Protein AF-0000000078998488 (afdb_homodimer)

Solvent-accessible surface area (backbone atoms only — not comparable to full-atom values): 5643 Å² total; per-residue (Å²): 84,50,38,59,57,52,41,65,74,75,32,98,40,67,57,56,45,16,52,70,65,73,47,56,49,68,57,49,53,49,41,45,73,64,54,20,29,36,56,96,54,27,31,27,36,61,74,45,77,51,126,84,48,39,60,58,52,40,64,74,75,32,98,39,67,58,58,47,16,54,70,65,72,47,56,48,68,57,49,52,49,41,45,74,64,52,20,30,38,56,96,54,29,32,27,36,62,75,45,76,50,124

Structure (mmCIF, N/CA/C/O backbone):
data_AF-0000000078998488-model_v1
#
loop_
_entity.id
_entity.type
_entity.pdbx_description
1 polymer 'Uncharacterized protein'
#
loop_
_atom_site.group_PDB
_atom_site.id
_atom_site.type_symbol
_atom_site.label_atom_id
_atom_site.label_alt_id
_atom_site.label_comp_id
_atom_site.label_asym_id
_atom_site.label_entity_id
_atom_site.label_seq_id
_atom_site.pdbx_PDB_ins_code
_atom_site.Cartn_x
_atom_site.Cartn_y
_atom_site.Cartn_z
_atom_site.occupancy
_atom_site.B_iso_or_equiv
_atom_site.auth_seq_id
_atom_site.auth_comp_id
_atom_site.auth_asym_id
_atom_site.auth_atom_id
_atom_site.pdbx_PDB_model_num
ATOM 1 N N . MET A 1 1 ? 8.383 5.711 2.494 1 96.88 1 MET A N 1
ATOM 2 C CA . MET A 1 1 ? 8.539 5.941 3.928 1 96.88 1 MET A CA 1
ATOM 3 C C . MET A 1 1 ? 7.207 5.762 4.656 1 96.88 1 MET A C 1
ATOM 5 O O . MET A 1 1 ? 6.141 5.906 4.055 1 96.88 1 MET A O 1
ATOM 9 N N . PRO A 1 2 ? 7.27 5.469 6.004 1 98.38 2 PRO A N 1
ATOM 10 C CA . PRO A 1 2 ? 6.016 5.414 6.758 1 98.38 2 PRO A CA 1
ATOM 11 C C . PRO A 1 2 ? 5.238 6.727 6.703 1 98.38 2 PRO A C 1
ATOM 13 O O . PRO A 1 2 ? 5.84 7.805 6.727 1 98.38 2 PRO A O 1
ATOM 16 N N . ILE A 1 3 ? 3.967 6.633 6.676 1 98.69 3 ILE A N 1
ATOM 17 C CA . ILE A 1 3 ? 3.146 7.828 6.512 1 98.69 3 ILE A CA 1
ATOM 18 C C . ILE A 1 3 ? 3.371 8.773 7.688 1 98.69 3 ILE A C 1
ATOM 20 O O . ILE A 1 3 ? 3.379 9.992 7.516 1 98.69 3 ILE A O 1
ATOM 24 N N . LYS A 1 4 ? 3.488 8.234 8.852 1 98.56 4 LYS A N 1
ATOM 25 C CA . LYS A 1 4 ? 3.75 9.094 10.008 1 98.56 4 LYS A CA 1
ATOM 26 C C . LYS A 1 4 ? 4.984 9.961 9.773 1 98.56 4 LYS A C 1
ATOM 28 O O . LYS A 1 4 ? 4.961 11.164 10.039 1 98.56 4 LYS A O 1
ATOM 33 N N . GLU A 1 5 ? 6.027 9.398 9.32 1 98.62 5 GLU A N 1
ATOM 34 C CA . GLU A 1 5 ? 7.266 10.117 9.031 1 98.62 5 GLU A CA 1
ATOM 35 C C . GLU A 1 5 ? 7.051 11.172 7.949 1 98.62 5 GLU A C 1
ATOM 37 O O . GLU A 1 5 ? 7.586 12.281 8.039 1 98.62 5 GLU A O 1
ATOM 42 N N . TYR A 1 6 ? 6.414 10.766 6.926 1 98.62 6 TYR A N 1
ATOM 43 C CA . TYR A 1 6 ? 6.098 11.695 5.848 1 98.62 6 TYR A CA 1
ATOM 44 C C . TYR A 1 6 ? 5.414 12.945 6.383 1 98.62 6 TYR A C 1
ATOM 46 O O . TYR A 1 6 ? 5.758 14.062 5.996 1 98.62 6 TYR A O 1
ATOM 54 N N . ILE A 1 7 ? 4.422 12.758 7.23 1 98.75 7 ILE A N 1
ATOM 55 C CA . ILE A 1 7 ? 3.658 13.867 7.797 1 98.75 7 ILE A CA 1
ATOM 56 C C . ILE A 1 7 ? 4.578 14.766 8.617 1 98.75 7 ILE A C 1
ATOM 58 O O . ILE A 1 7 ? 4.566 15.992 8.453 1 98.75 7 ILE A O 1
ATOM 62 N N . GLU A 1 8 ? 5.328 14.172 9.453 1 98.5 8 GLU A N 1
ATOM 63 C CA . GLU A 1 8 ? 6.23 14.914 10.328 1 98.5 8 GLU A CA 1
ATOM 64 C C . GLU A 1 8 ? 7.199 15.773 9.516 1 98.5 8 GLU A C 1
ATOM 66 O O . GLU A 1 8 ? 7.574 16.859 9.938 1 98.5 8 GLU A O 1
ATOM 71 N N . LYS A 1 9 ? 7.574 15.32 8.375 1 98.38 9 LYS A N 1
ATOM 72 C CA . LYS A 1 9 ? 8.555 16.016 7.547 1 98.38 9 LYS A CA 1
ATOM 73 C C . LYS A 1 9 ? 7.906 17.156 6.762 1 98.38 9 LYS A C 1
ATOM 75 O O . LYS A 1 9 ? 8.555 18.156 6.473 1 98.38 9 LYS A O 1
ATOM 80 N N . ASN A 1 10 ? 6.676 16.984 6.422 1 98.44 10 ASN A N 1
ATOM 81 C CA . ASN A 1 10 ? 6.129 17.844 5.383 1 98.44 10 ASN A CA 1
ATOM 82 C C . ASN A 1 10 ? 5.016 18.734 5.922 1 98.44 10 ASN A C 1
ATOM 84 O O . ASN A 1 10 ? 4.566 19.672 5.242 1 98.44 10 ASN A O 1
ATOM 88 N N . PHE A 1 11 ? 4.559 18.469 7.152 1 98.69 11 PHE A N 1
ATOM 89 C CA . PHE A 1 11 ? 3.434 19.219 7.691 1 98.69 11 PHE A CA 1
ATOM 90 C C . PHE A 1 11 ? 3.689 19.625 9.141 1 98.69 11 PHE A C 1
ATOM 92 O O . PHE A 1 11 ? 4.387 18.906 9.867 1 98.69 11 PHE A O 1
ATOM 99 N N . PRO A 1 12 ? 3.102 20.781 9.547 1 98.75 12 PRO A N 1
ATOM 100 C CA . PRO A 1 12 ? 3.24 21.219 10.938 1 98.75 12 PRO A CA 1
ATOM 101 C C . PRO A 1 12 ? 2.627 20.234 11.93 1 98.75 12 PRO A C 1
ATOM 103 O O . PRO A 1 12 ? 3.119 20.078 13.047 1 98.75 12 PRO A O 1
ATOM 106 N N . SER A 1 13 ? 1.479 19.547 11.578 1 98.5 13 SER A N 1
ATOM 107 C CA . SER A 1 13 ? 0.805 18.594 12.453 1 98.5 13 SER A CA 1
ATOM 108 C C . SER A 1 13 ? 0.038 17.547 11.656 1 98.5 13 SER A C 1
ATOM 110 O O . SER A 1 13 ? -0.154 17.703 10.445 1 98.5 13 SER A O 1
ATOM 112 N N . GLN A 1 14 ? -0.378 16.5 12.344 1 98.31 14 GLN A N 1
ATOM 113 C CA . GLN A 1 14 ? -1.24 15.484 11.742 1 98.31 14 GLN A CA 1
ATOM 114 C C . GLN A 1 14 ? -2.555 16.094 11.266 1 98.31 14 GLN A C 1
ATOM 116 O O . GLN A 1 14 ? -3.08 15.727 10.219 1 98.31 14 GLN A O 1
ATOM 121 N N . ALA A 1 15 ? -3.049 17.016 12.07 1 98.25 15 ALA A N 1
ATOM 122 C CA . ALA A 1 15 ? -4.301 17.688 11.734 1 98.25 15 ALA A CA 1
ATOM 123 C C . ALA A 1 15 ? -4.168 18.484 10.445 1 98.25 15 ALA A C 1
ATOM 125 O O . ALA A 1 15 ? -5.086 18.5 9.617 1 98.25 15 ALA A O 1
ATOM 126 N N . ASP A 1 16 ? -3.055 19.172 10.25 1 98.69 16 ASP A N 1
ATOM 127 C CA . ASP A 1 16 ? -2.818 19.922 9.023 1 98.69 16 ASP A CA 1
ATOM 128 C C . ASP A 1 16 ? -2.758 19 7.809 1 98.69 16 ASP A C 1
ATOM 130 O O . ASP A 1 16 ? -3.252 19.344 6.734 1 98.69 16 ASP A O 1
ATOM 134 N N . PHE A 1 17 ? -2.16 17.875 7.973 1 98.88 17 PHE A N 1
ATOM 135 C CA . PHE A 1 17 ? -2.1 16.891 6.898 1 98.88 17 PHE A CA 1
ATOM 136 C C . PHE A 1 17 ? -3.492 16.375 6.559 1 98.88 17 PHE A C 1
ATOM 138 O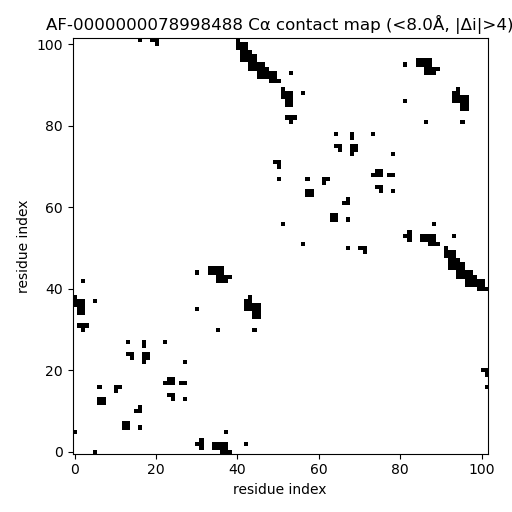 O .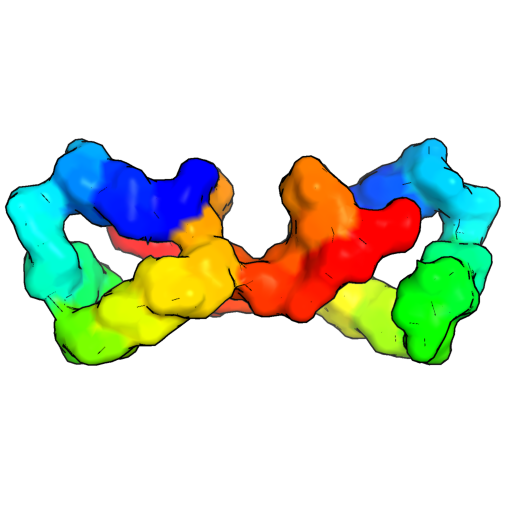 PHE A 1 17 ? -3.828 16.203 5.383 1 98.88 17 PHE A O 1
ATOM 145 N N . ALA A 1 18 ? -4.273 16.031 7.547 1 98.88 18 ALA A N 1
ATOM 146 C CA . ALA A 1 18 ? -5.641 15.57 7.328 1 98.88 18 ALA A CA 1
ATOM 147 C C . ALA A 1 18 ? -6.441 16.578 6.508 1 98.88 18 ALA A C 1
ATOM 149 O O . ALA A 1 18 ? -7.133 16.203 5.559 1 98.88 18 ALA A O 1
ATOM 150 N N . LEU A 1 19 ? -6.258 17.766 6.953 1 98.44 19 LEU A N 1
ATOM 151 C CA . LEU A 1 19 ? -6.949 18.844 6.25 1 98.44 19 LEU A CA 1
ATOM 152 C C . LEU A 1 19 ? -6.52 18.906 4.789 1 98.44 19 LEU A C 1
ATOM 154 O O . LEU A 1 19 ? -7.359 19.016 3.895 1 98.44 19 LEU A O 1
ATOM 158 N N . ALA A 1 20 ? -5.258 18.844 4.516 1 98.62 20 ALA A N 1
ATOM 159 C CA . ALA A 1 20 ? -4.723 18.891 3.154 1 98.62 20 ALA A CA 1
ATOM 160 C C . ALA A 1 20 ? -5.234 17.703 2.33 1 98.62 20 ALA A C 1
ATOM 162 O O . ALA A 1 20 ? -5.383 17.812 1.111 1 98.62 20 ALA A O 1
ATOM 163 N N . CYS A 1 21 ? -5.453 16.578 2.967 1 98.62 21 CYS A N 1
ATOM 164 C CA . CYS A 1 21 ? -5.973 15.383 2.309 1 98.62 21 CYS A CA 1
ATOM 165 C C . CYS A 1 21 ? -7.492 15.445 2.186 1 98.62 21 CYS A C 1
ATOM 167 O O . CYS A 1 21 ? -8.094 14.609 1.515 1 98.62 21 CYS A O 1
ATOM 169 N N . GLY A 1 22 ? -8.109 16.328 2.818 1 98.62 22 GLY A N 1
ATOM 170 C CA . GLY A 1 22 ? -9.555 16.438 2.781 1 98.62 22 GLY A CA 1
ATOM 171 C C . GLY A 1 22 ? -10.25 15.391 3.627 1 98.62 22 GLY A C 1
ATOM 172 O O . GLY A 1 22 ? -11.336 14.914 3.273 1 98.62 22 GLY A O 1
ATOM 173 N N . VAL A 1 23 ? -9.562 14.984 4.68 1 98.69 23 VAL A N 1
ATOM 174 C CA . VAL A 1 23 ? -10.164 13.984 5.555 1 98.69 23 VAL A CA 1
ATOM 175 C C . VAL A 1 23 ? -10.133 14.477 7 1 98.69 23 VAL A C 1
ATOM 177 O O . VAL A 1 23 ? -9.539 15.516 7.297 1 98.69 23 VAL A O 1
ATOM 180 N N . LEU A 1 24 ? -10.797 13.734 7.902 1 98.44 24 LEU A N 1
ATOM 181 C CA . LEU A 1 24 ? -10.711 14.008 9.336 1 98.44 24 LEU A CA 1
ATOM 182 C C . LEU A 1 24 ? -9.414 13.453 9.906 1 98.44 24 LEU A C 1
ATOM 184 O O . LEU A 1 24 ? -8.867 12.469 9.398 1 98.44 24 LEU A O 1
ATOM 188 N N . PRO A 1 25 ? -8.953 14.047 11.047 1 98.19 25 PRO A N 1
ATOM 189 C CA . PRO A 1 25 ? -7.711 13.586 11.664 1 98.19 25 PRO A CA 1
ATOM 190 C C . PRO A 1 25 ? -7.762 12.109 12.047 1 98.19 25 PRO A C 1
ATOM 192 O O . PRO A 1 25 ? -6.738 11.414 12 1 98.19 25 PRO A O 1
ATOM 195 N N . GLN A 1 26 ? -8.938 11.594 12.406 1 98.62 26 GLN A N 1
ATOM 196 C CA . GLN A 1 26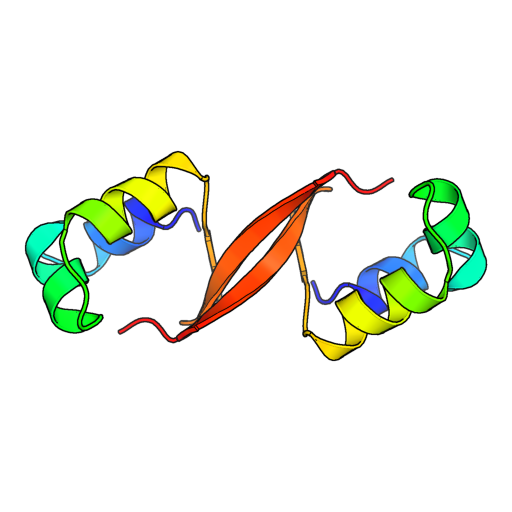 ? -9.078 10.203 12.812 1 98.62 26 GLN A CA 1
ATOM 197 C C . GLN A 1 26 ? -8.727 9.25 11.672 1 98.62 26 GLN A C 1
ATOM 199 O O . GLN A 1 26 ? -8.227 8.148 11.906 1 98.62 26 GLN A O 1
ATOM 204 N N . GLN A 1 27 ? -8.969 9.672 10.477 1 98.69 27 GLN A N 1
ATOM 205 C CA . GLN A 1 27 ? -8.625 8.844 9.328 1 98.69 27 GLN A CA 1
ATOM 206 C C . GLN A 1 27 ? -7.117 8.711 9.18 1 98.69 27 GLN A C 1
ATOM 208 O O . GLN A 1 27 ? -6.609 7.637 8.852 1 98.69 27 GLN A O 1
ATOM 213 N N . VAL A 1 28 ? -6.473 9.828 9.43 1 98.81 28 VAL A N 1
ATOM 214 C CA . VAL A 1 28 ? -5.016 9.797 9.359 1 98.81 28 VAL A CA 1
ATOM 215 C C . VAL A 1 28 ? -4.465 8.875 10.438 1 98.81 28 VAL A C 1
ATOM 217 O O . VAL A 1 28 ? -3.535 8.102 10.188 1 98.81 28 VAL A O 1
ATOM 220 N N . THR A 1 29 ? -5.047 8.945 11.594 1 98.75 29 THR A N 1
ATOM 221 C CA . THR A 1 29 ? -4.648 8.055 12.68 1 98.75 29 THR A CA 1
ATOM 222 C C . THR A 1 29 ? -4.785 6.594 12.266 1 98.75 29 THR A C 1
ATOM 224 O O . THR A 1 29 ? -3.928 5.766 12.586 1 98.75 29 THR A O 1
ATOM 227 N N . LYS A 1 30 ? -5.836 6.293 11.508 1 98.75 30 LYS A N 1
ATOM 228 C CA . LYS A 1 30 ? -6.047 4.934 11.023 1 98.75 30 LYS A CA 1
ATOM 229 C C . LYS A 1 30 ? -4.949 4.523 10.039 1 98.75 30 LYS A C 1
ATOM 231 O O . LYS A 1 30 ? -4.457 3.393 10.094 1 98.75 30 LYS A O 1
ATOM 236 N N . TRP A 1 31 ? -4.594 5.441 9.172 1 98.81 31 TRP A N 1
ATOM 237 C CA . TRP A 1 31 ? -3.541 5.145 8.203 1 98.81 31 TRP A CA 1
ATOM 238 C C . TRP A 1 31 ? -2.219 4.863 8.906 1 98.81 31 TRP A C 1
ATOM 240 O O . TRP A 1 31 ? -1.478 3.959 8.516 1 98.81 31 TRP A O 1
ATOM 250 N N . ILE A 1 32 ? -1.957 5.637 9.922 1 98.75 32 ILE A N 1
ATOM 251 C CA . ILE A 1 32 ? -0.721 5.465 10.68 1 98.75 32 ILE A CA 1
ATOM 252 C C . ILE A 1 32 ? -0.724 4.105 11.367 1 98.75 32 ILE A C 1
ATOM 254 O O . ILE A 1 32 ? 0.244 3.348 11.266 1 98.75 32 ILE A O 1
ATOM 258 N N . SER A 1 33 ? -1.788 3.85 12.023 1 98.56 33 SER A N 1
ATOM 259 C CA . SER A 1 33 ? -1.902 2.604 12.773 1 98.56 33 SER A CA 1
ATOM 260 C C . SER A 1 33 ? -1.821 1.392 11.852 1 98.56 33 SER A C 1
ATOM 262 O O . SER A 1 33 ? -1.312 0.34 12.242 1 98.56 33 SER A O 1
ATOM 264 N N . MET A 1 34 ? -2.355 1.485 10.672 1 98 34 MET A N 1
ATOM 265 C CA . MET A 1 34 ? -2.389 0.412 9.68 1 98 34 MET A CA 1
ATOM 266 C C . MET A 1 34 ? -0.994 0.138 9.125 1 98 34 MET A C 1
ATOM 268 O O . MET A 1 34 ? -0.742 -0.932 8.57 1 98 34 MET A O 1
ATOM 272 N N . GLY A 1 35 ? -0.156 1.119 9.273 1 98.31 35 GLY A N 1
ATOM 273 C CA . GLY A 1 35 ? 1.185 0.973 8.734 1 98.31 35 GLY A CA 1
ATOM 274 C C . GLY A 1 35 ? 1.283 1.367 7.27 1 98.31 35 GLY A C 1
ATOM 275 O O . GLY A 1 35 ? 2.037 0.76 6.508 1 98.31 35 GLY A O 1
ATOM 276 N N . CYS A 1 36 ? 0.564 2.396 6.918 1 98.88 36 CYS A N 1
ATOM 277 C CA . CYS A 1 36 ? 0.633 2.889 5.547 1 98.88 36 CYS A CA 1
ATOM 278 C C . CYS A 1 36 ? 1.976 3.557 5.273 1 98.88 36 CYS A C 1
ATOM 280 O O . CYS A 1 36 ? 2.641 4.023 6.199 1 98.88 36 CYS A O 1
ATOM 282 N N . ILE A 1 37 ? 2.281 3.561 3.979 1 98.81 37 ILE A N 1
ATOM 283 C CA . ILE A 1 37 ? 3.541 4.16 3.547 1 98.81 37 ILE A CA 1
ATOM 284 C C . ILE A 1 37 ? 3.283 5.129 2.398 1 98.81 37 ILE A C 1
ATOM 286 O O . ILE A 1 37 ? 2.197 5.137 1.813 1 98.81 37 ILE A O 1
ATOM 290 N N . VAL A 1 38 ? 4.273 5.977 2.178 1 98.75 38 VAL A N 1
ATOM 291 C CA . VAL A 1 38 ? 4.223 6.906 1.057 1 98.75 38 VAL A CA 1
ATOM 292 C C . VAL A 1 38 ? 5.422 6.68 0.14 1 98.75 38 VAL A C 1
ATOM 294 O O . VAL A 1 38 ? 6.562 6.613 0.605 1 98.75 38 VAL A O 1
ATOM 297 N N . LEU A 1 39 ? 5.039 6.527 -1.112 1 97.31 39 LEU A N 1
ATOM 298 C CA . LEU A 1 39 ? 6.055 6.434 -2.152 1 97.31 39 LEU A CA 1
ATOM 299 C C . LEU A 1 39 ? 5.715 7.34 -3.33 1 97.31 39 LEU A C 1
ATOM 301 O O . LEU A 1 39 ? 4.656 7.195 -3.943 1 97.31 39 LEU A O 1
ATOM 305 N N . ASN A 1 40 ? 6.637 8.312 -3.59 1 95.31 40 ASN A N 1
ATOM 306 C CA . ASN A 1 40 ? 6.488 9.211 -4.73 1 95.31 40 ASN A CA 1
ATOM 307 C C . ASN A 1 40 ? 5.125 9.898 -4.73 1 95.31 40 ASN A C 1
ATOM 309 O O . ASN A 1 40 ? 4.426 9.898 -5.746 1 95.31 40 ASN A O 1
ATOM 313 N N . GLY A 1 41 ? 4.68 10.359 -3.557 1 96.44 41 GLY A N 1
ATOM 314 C CA . GLY A 1 41 ? 3.484 11.18 -3.424 1 96.44 41 GLY A CA 1
ATOM 315 C C . GLY A 1 41 ? 2.205 10.367 -3.365 1 96.44 41 GLY A C 1
ATOM 316 O O . GLY A 1 41 ? 1.106 10.914 -3.451 1 96.44 41 GLY A O 1
ATOM 317 N N . LYS A 1 42 ? 2.418 9.062 -3.344 1 98.31 42 LYS A N 1
ATOM 318 C CA . LYS A 1 42 ? 1.252 8.188 -3.293 1 98.31 42 LYS A CA 1
ATOM 319 C C . LYS A 1 42 ? 1.264 7.328 -2.031 1 98.31 42 LYS A C 1
ATOM 321 O O . LYS A 1 42 ? 2.305 6.793 -1.646 1 98.31 42 LYS A O 1
ATOM 326 N N . MET A 1 43 ? 0.117 7.297 -1.365 1 98.88 43 MET A N 1
ATOM 327 C CA . MET A 1 43 ? -0.011 6.473 -0.167 1 98.88 43 MET A CA 1
ATOM 328 C C . MET A 1 43 ? -0.42 5.047 -0.528 1 98.88 43 MET A C 1
ATOM 330 O O . MET A 1 43 ? -1.29 4.844 -1.376 1 98.88 43 MET A O 1
ATOM 334 N N . TYR A 1 44 ? 0.155 4.094 0.103 1 98.88 44 TYR A N 1
ATOM 335 C CA . TYR A 1 44 ? -0.14 2.672 -0.03 1 98.88 44 TYR A CA 1
ATOM 336 C C . TYR A 1 44 ? -0.498 2.061 1.319 1 98.88 44 TYR A C 1
ATOM 338 O O . TYR A 1 44 ? 0.095 2.408 2.342 1 98.88 44 TYR A O 1
ATOM 346 N N . SER A 1 45 ? -1.367 1.137 1.351 1 98.75 45 SER A N 1
ATOM 347 C CA . SER A 1 45 ? -1.729 0.391 2.551 1 98.75 45 SER A CA 1
ATOM 348 C C . SER A 1 45 ? -1.156 -1.022 2.518 1 98.75 45 SER A C 1
ATOM 350 O O . SER A 1 45 ? -1.113 -1.655 1.462 1 98.75 45 SER A O 1
ATOM 352 N N . PRO A 1 46 ? -0.714 -1.428 3.668 1 98.62 46 PRO A N 1
ATOM 353 C CA . PRO A 1 46 ? -0.199 -2.799 3.699 1 98.62 46 PRO A CA 1
ATOM 354 C C . PRO A 1 46 ? -1.295 -3.844 3.504 1 98.62 46 PRO A C 1
ATOM 356 O O . PRO A 1 46 ? -2.426 -3.652 3.955 1 98.62 46 PRO A O 1
ATOM 359 N N . ARG A 1 47 ? -0.876 -4.969 2.801 1 98 47 ARG A N 1
ATOM 360 C CA . ARG A 1 47 ? -1.833 -6.051 2.594 1 98 47 ARG A CA 1
ATOM 361 C C . ARG A 1 47 ? -1.343 -7.344 3.232 1 98 47 ARG A C 1
ATOM 363 O O . ARG A 1 47 ? -1.938 -7.832 4.199 1 98 47 ARG A O 1
ATOM 370 N N . ARG A 1 48 ? -0.22 -7.84 2.742 1 97.94 48 ARG A N 1
ATOM 371 C CA . ARG A 1 48 ? 0.28 -9.125 3.215 1 97.94 48 ARG A CA 1
ATOM 372 C C . ARG A 1 48 ? 1.775 -9.266 2.947 1 97.94 48 ARG A C 1
ATOM 374 O O . ARG A 1 48 ? 2.326 -8.562 2.096 1 97.94 48 ARG A O 1
ATOM 381 N N . ASP A 1 49 ? 2.35 -10.25 3.695 1 98.31 49 ASP A N 1
ATOM 382 C CA . ASP A 1 49 ? 3.695 -10.688 3.334 1 98.31 49 ASP A CA 1
ATOM 383 C C . ASP A 1 49 ? 3.674 -11.547 2.072 1 98.31 49 ASP A C 1
ATOM 385 O O . ASP A 1 49 ? 2.729 -12.305 1.85 1 98.31 49 ASP A O 1
ATOM 389 N N . VAL A 1 50 ? 4.695 -11.406 1.334 1 98.12 50 VAL A N 1
ATOM 390 C CA . VAL A 1 50 ? 4.766 -12.211 0.122 1 98.12 50 VAL A CA 1
ATOM 391 C C . VAL A 1 50 ? 5.996 -13.117 0.175 1 98.12 50 VAL A C 1
ATOM 393 O O . VAL A 1 50 ? 6.988 -12.789 0.827 1 98.12 50 VAL A O 1
ATOM 396 N N . PRO A 1 51 ? 5.918 -14.266 -0.476 1 96.12 51 PRO A N 1
ATOM 397 C CA . PRO A 1 51 ? 7.031 -15.219 -0.444 1 96.12 51 PRO A CA 1
ATOM 398 C C . PRO A 1 51 ? 8.211 -14.773 -1.3 1 96.12 51 PRO A C 1
ATOM 400 O O . PRO A 1 51 ? 8.047 -13.977 -2.227 1 96.12 51 PRO A O 1
ATOM 403 N N . MET B 1 1 ? 9.023 -2.023 -5.301 1 96.81 1 MET B N 1
ATOM 404 C CA . MET B 1 1 ? 8.875 -2.271 -6.734 1 96.81 1 MET B CA 1
ATOM 405 C C . MET B 1 1 ? 7.457 -2.727 -7.059 1 96.81 1 MET B C 1
ATOM 407 O O . MET B 1 1 ? 6.766 -3.277 -6.203 1 96.81 1 MET B O 1
ATOM 411 N N . PRO B 1 2 ? 7 -2.531 -8.344 1 98.38 2 PRO B N 1
ATOM 412 C CA . PRO B 1 2 ? 5.688 -3.062 -8.727 1 98.38 2 PRO B CA 1
ATOM 413 C C . PRO B 1 2 ? 5.594 -4.578 -8.555 1 98.38 2 PRO B C 1
ATOM 415 O O . PRO B 1 2 ? 6.566 -5.293 -8.797 1 98.38 2 PRO B O 1
ATOM 418 N N . ILE B 1 3 ? 4.465 -5.027 -8.188 1 98.69 3 ILE B N 1
ATOM 419 C CA . ILE B 1 3 ? 4.312 -6.445 -7.879 1 98.69 3 ILE B CA 1
ATOM 420 C C . ILE B 1 3 ? 4.594 -7.277 -9.125 1 98.69 3 ILE B C 1
ATOM 422 O O . ILE B 1 3 ? 5.164 -8.367 -9.039 1 98.69 3 ILE B O 1
ATOM 426 N N . LYS B 1 4 ? 4.148 -6.809 -10.25 1 98.5 4 LYS B N 1
ATOM 427 C CA . LYS B 1 4 ? 4.434 -7.547 -11.477 1 98.5 4 LYS B CA 1
ATOM 428 C C . LYS B 1 4 ? 5.93 -7.793 -11.633 1 98.5 4 LYS B C 1
ATOM 430 O O . LYS B 1 4 ? 6.352 -8.906 -11.945 1 98.5 4 LYS B O 1
ATOM 435 N N . GLU B 1 5 ? 6.715 -6.809 -11.461 1 98.62 5 GLU B N 1
ATOM 436 C CA . GLU B 1 5 ? 8.172 -6.914 -11.555 1 98.62 5 GLU B CA 1
ATOM 437 C C . GLU B 1 5 ? 8.719 -7.891 -10.516 1 98.62 5 GLU B C 1
ATOM 439 O O . GLU B 1 5 ? 9.625 -8.672 -10.812 1 98.62 5 GLU B O 1
ATOM 444 N N . TYR B 1 6 ? 8.273 -7.73 -9.328 1 98.62 6 TYR B N 1
ATOM 445 C CA . TYR B 1 6 ? 8.68 -8.633 -8.258 1 98.62 6 TYR B CA 1
ATOM 446 C C . TYR B 1 6 ? 8.477 -10.086 -8.664 1 98.62 6 TYR B C 1
ATOM 448 O O . TYR B 1 6 ? 9.359 -10.93 -8.453 1 98.62 6 TYR B O 1
ATOM 456 N N . ILE B 1 7 ? 7.309 -10.391 -9.203 1 98.75 7 ILE B N 1
ATOM 457 C CA . ILE B 1 7 ? 6.965 -11.75 -9.609 1 98.75 7 ILE B CA 1
ATOM 458 C C . ILE B 1 7 ? 7.93 -12.227 -10.695 1 98.75 7 ILE B C 1
ATOM 460 O O . ILE B 1 7 ? 8.477 -13.32 -10.609 1 98.75 7 ILE B O 1
ATOM 464 N N . GLU B 1 8 ? 8.094 -11.414 -11.664 1 98.5 8 GLU B N 1
ATOM 465 C CA . GLU B 1 8 ? 8.961 -11.758 -12.789 1 98.5 8 GLU B CA 1
ATOM 466 C C . GLU B 1 8 ? 10.375 -12.062 -12.32 1 98.5 8 GLU B C 1
ATOM 468 O O . GLU B 1 8 ? 11.055 -12.93 -12.891 1 98.5 8 GLU B O 1
ATOM 473 N N . LYS B 1 9 ? 10.82 -11.438 -11.305 1 98.38 9 LYS B N 1
ATOM 474 C CA . LYS B 1 9 ? 12.188 -11.602 -10.82 1 98.38 9 LYS B CA 1
ATOM 475 C C . LYS B 1 9 ? 12.32 -12.852 -9.961 1 98.38 9 LYS B C 1
ATOM 477 O O . LYS B 1 9 ? 13.391 -13.469 -9.906 1 98.38 9 LYS B O 1
ATOM 482 N N . ASN B 1 10 ? 11.281 -13.211 -9.297 1 98.44 10 ASN B N 1
ATOM 483 C CA . ASN B 1 10 ? 11.453 -14.156 -8.203 1 98.44 10 ASN B CA 1
ATOM 484 C C . ASN B 1 10 ? 10.727 -15.469 -8.477 1 98.44 10 ASN B C 1
ATOM 486 O O . ASN B 1 10 ? 10.914 -16.453 -7.758 1 98.44 10 ASN B O 1
ATOM 490 N N . PHE B 1 11 ? 9.883 -15.492 -9.508 1 98.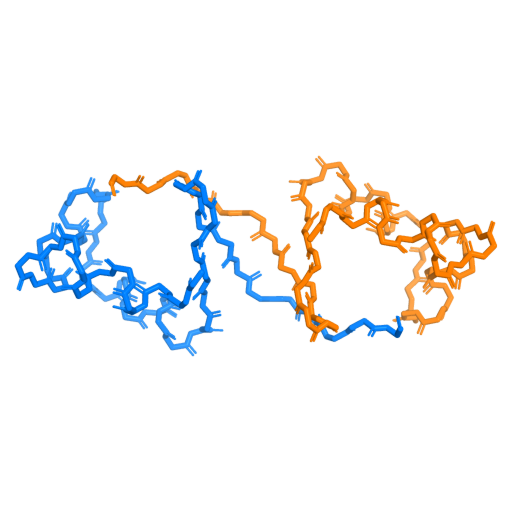69 11 PHE B N 1
ATOM 491 C CA . PHE B 1 11 ? 9.086 -16.688 -9.773 1 98.69 11 PHE B CA 1
ATOM 492 C C . PHE B 1 11 ? 9.094 -17.016 -11.266 1 98.69 11 PHE B C 1
ATOM 494 O O . PHE B 1 11 ? 9.195 -16.125 -12.102 1 98.69 11 PHE B O 1
ATOM 501 N N . PRO B 1 12 ? 8.961 -18.328 -11.57 1 98.75 12 PRO B N 1
ATOM 502 C CA . PRO B 1 12 ? 8.883 -18.75 -12.977 1 98.75 12 PRO B CA 1
ATOM 503 C C . PRO B 1 12 ? 7.668 -18.172 -13.695 1 98.75 12 PRO B C 1
ATOM 505 O O . PRO B 1 12 ? 7.727 -17.891 -14.898 1 98.75 12 PRO B O 1
ATOM 508 N N . SER B 1 13 ? 6.477 -18.016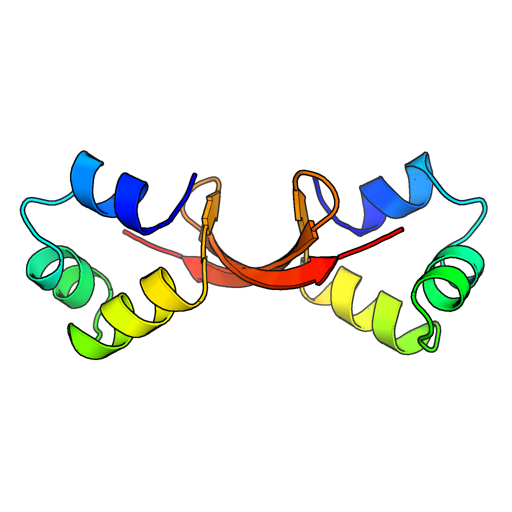 -12.992 1 98.5 13 SER B N 1
ATOM 509 C CA . SER B 1 13 ? 5.254 -17.5 -13.594 1 98.5 13 SER B CA 1
ATOM 510 C C . SER B 1 13 ? 4.363 -16.828 -12.555 1 98.5 13 SER B C 1
ATOM 512 O O . SER B 1 13 ? 4.598 -16.969 -11.352 1 98.5 13 SER B O 1
ATOM 514 N N . GLN B 1 14 ? 3.365 -16.125 -13.055 1 98.38 14 GLN B N 1
ATOM 515 C CA . GLN B 1 14 ? 2.357 -15.539 -12.172 1 98.38 14 GLN B CA 1
ATOM 516 C C . GLN B 1 14 ? 1.612 -16.625 -11.398 1 98.38 14 GLN B C 1
ATOM 518 O O . GLN B 1 14 ? 1.281 -16.438 -10.227 1 98.38 14 GLN B O 1
ATOM 523 N N . ALA B 1 15 ? 1.346 -17.703 -12.109 1 98.25 15 ALA B N 1
ATOM 524 C CA . ALA B 1 15 ? 0.638 -18.828 -11.484 1 98.25 15 ALA B CA 1
ATOM 525 C C . ALA B 1 15 ? 1.442 -19.406 -10.328 1 98.25 15 ALA B C 1
ATOM 527 O O . ALA B 1 15 ? 0.88 -19.766 -9.289 1 98.25 15 ALA B O 1
ATOM 528 N N . ASP B 1 16 ? 2.752 -19.547 -10.484 1 98.69 16 ASP B N 1
ATOM 529 C CA . ASP B 1 16 ? 3.609 -20.047 -9.414 1 98.69 16 ASP B CA 1
ATOM 530 C C . ASP B 1 16 ? 3.6 -19.125 -8.211 1 98.69 16 ASP B C 1
ATOM 532 O O . ASP B 1 16 ? 3.615 -19.578 -7.062 1 98.69 16 ASP B O 1
ATOM 536 N N . PHE B 1 17 ? 3.602 -17.859 -8.461 1 98.88 17 PHE B N 1
ATOM 537 C CA . PHE B 1 17 ? 3.527 -16.875 -7.387 1 98.88 17 PHE B CA 1
ATOM 538 C C . PHE B 1 17 ? 2.197 -16.984 -6.648 1 98.88 17 PHE B C 1
ATOM 540 O O . PHE B 1 17 ? 2.152 -16.891 -5.422 1 98.88 17 PHE B O 1
ATOM 547 N N . ALA B 1 18 ? 1.106 -17.062 -7.367 1 98.88 18 ALA B N 1
ATOM 548 C CA . ALA B 1 18 ? -0.212 -17.203 -6.754 1 98.88 18 ALA B CA 1
ATOM 549 C C . ALA B 1 18 ? -0.255 -18.406 -5.816 1 98.88 18 ALA B C 1
ATOM 551 O O . ALA B 1 18 ? -0.749 -18.312 -4.691 1 98.88 18 ALA B O 1
ATOM 552 N N . LEU B 1 19 ? 0.29 -19.438 -6.367 1 98.5 19 LEU B N 1
ATOM 553 C CA . LEU B 1 19 ? 0.339 -20.672 -5.574 1 98.5 19 LEU B CA 1
ATOM 554 C C . LEU B 1 19 ? 1.134 -20.453 -4.289 1 98.5 19 LEU B C 1
ATOM 556 O O . LEU B 1 19 ? 0.696 -20.859 -3.211 1 98.5 19 LEU B O 1
ATOM 560 N N . ALA B 1 20 ? 2.273 -19.844 -4.355 1 98.69 20 ALA B N 1
ATOM 561 C CA . ALA B 1 20 ? 3.119 -19.578 -3.195 1 98.69 20 ALA B CA 1
ATOM 562 C C . ALA B 1 20 ? 2.4 -18.672 -2.193 1 98.69 20 ALA B C 1
ATOM 564 O O . ALA B 1 20 ? 2.646 -18.766 -0.987 1 98.69 20 ALA B O 1
ATOM 565 N N . CYS B 1 21 ? 1.562 -17.781 -2.684 1 98.62 21 CYS B N 1
ATOM 566 C CA . CYS B 1 21 ? 0.787 -16.875 -1.839 1 98.62 21 CYS B CA 1
ATOM 567 C C . CYS B 1 21 ? -0.466 -17.562 -1.312 1 98.62 21 CYS B C 1
ATOM 569 O O .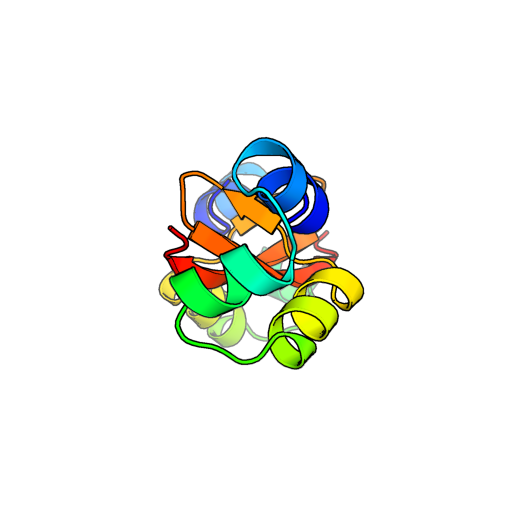 CYS B 1 21 ? -1.169 -17.016 -0.46 1 98.62 21 CYS B O 1
ATOM 571 N N . GLY B 1 22 ? -0.789 -18.672 -1.798 1 98.62 22 GLY B N 1
ATOM 572 C CA . GLY B 1 22 ? -1.987 -19.375 -1.374 1 98.62 22 GLY B CA 1
ATOM 573 C C . GLY B 1 22 ? -3.264 -18.781 -1.935 1 98.62 22 GLY B C 1
ATOM 574 O O . GLY B 1 22 ? -4.305 -18.797 -1.274 1 98.62 22 GLY B O 1
ATOM 575 N N . VAL B 1 23 ? -3.135 -18.188 -3.119 1 98.69 23 VAL B N 1
ATOM 576 C CA . VAL B 1 23 ? -4.316 -17.594 -3.736 1 98.69 23 VAL B CA 1
ATOM 577 C C . VAL B 1 23 ? -4.465 -18.109 -5.164 1 98.69 23 VAL B C 1
ATOM 579 O O . VAL B 1 23 ? -3.59 -18.812 -5.676 1 98.69 23 VAL B O 1
ATOM 582 N N . LEU B 1 24 ? -5.594 -17.781 -5.801 1 98.44 24 LEU B N 1
ATOM 583 C CA . LEU B 1 24 ? -5.789 -18.078 -7.219 1 98.44 24 LEU B CA 1
ATOM 584 C C . LEU B 1 24 ? -5.055 -17.062 -8.086 1 98.44 24 LEU B C 1
ATOM 586 O O . LEU B 1 24 ? -4.867 -15.906 -7.68 1 98.44 24 LEU B O 1
ATOM 590 N N . PRO B 1 25 ? -4.711 -17.484 -9.344 1 98.25 25 PRO B N 1
ATOM 591 C CA . PRO B 1 25 ? -4.004 -16.562 -10.242 1 98.25 25 PRO B CA 1
ATOM 592 C C . PRO B 1 25 ? -4.777 -15.281 -10.516 1 98.25 25 PRO B C 1
ATOM 594 O O . PRO B 1 25 ? -4.176 -14.219 -10.695 1 98.25 25 PRO B O 1
ATOM 597 N N . GLN B 1 26 ? -6.105 -15.32 -10.508 1 98.69 26 GLN B N 1
ATOM 598 C CA . GLN B 1 26 ? -6.93 -14.141 -10.789 1 98.69 26 GLN B CA 1
ATOM 599 C C . GLN B 1 26 ? -6.723 -13.07 -9.727 1 98.69 26 GLN B C 1
ATOM 601 O O . GLN B 1 26 ? -6.84 -11.875 -10.008 1 98.69 26 GLN B O 1
ATOM 606 N N . GLN B 1 27 ? -6.438 -13.492 -8.531 1 98.69 27 GLN B N 1
ATOM 607 C CA . GLN B 1 27 ? -6.188 -12.523 -7.469 1 98.69 27 GLN B CA 1
ATOM 608 C C . GLN B 1 27 ? -4.895 -11.75 -7.723 1 98.69 27 GLN B C 1
ATOM 610 O O . GLN B 1 27 ? -4.828 -10.547 -7.477 1 98.69 27 GLN B O 1
ATOM 615 N N . VAL B 1 28 ? -3.92 -12.492 -8.195 1 98.81 28 VAL B N 1
ATOM 616 C CA . VAL B 1 28 ? -2.656 -11.844 -8.523 1 98.81 28 VAL B CA 1
ATOM 617 C C . VAL B 1 28 ? -2.871 -10.836 -9.656 1 98.81 28 VAL B C 1
ATOM 619 O O . VAL B 1 28 ? -2.332 -9.727 -9.617 1 98.81 28 VAL B O 1
ATOM 622 N N . THR B 1 29 ? -3.646 -11.219 -10.625 1 98.75 29 THR B N 1
ATOM 623 C CA . THR B 1 29 ? -3.973 -10.312 -11.719 1 98.75 29 THR B CA 1
ATOM 624 C C . THR B 1 29 ? -4.602 -9.023 -11.195 1 98.75 29 THR B C 1
ATOM 626 O O . THR B 1 29 ? -4.305 -7.938 -11.688 1 98.75 29 THR B O 1
ATOM 629 N N . LYS B 1 30 ? -5.441 -9.164 -10.164 1 98.75 30 LYS B N 1
ATOM 630 C CA . LYS B 1 30 ? -6.074 -8 -9.555 1 98.75 30 LYS B CA 1
ATOM 631 C C . LYS B 1 30 ? -5.039 -7.098 -8.891 1 98.75 30 LYS B C 1
ATOM 633 O O . LYS B 1 30 ? -5.117 -5.871 -8.992 1 98.75 30 LYS B O 1
ATOM 638 N N . TRP B 1 31 ? -4.098 -7.73 -8.195 1 98.81 31 TRP B N 1
ATOM 639 C CA . TRP B 1 31 ? -3.055 -6.953 -7.531 1 98.81 31 TRP B CA 1
ATOM 640 C C . TRP B 1 31 ? -2.221 -6.18 -8.547 1 98.81 31 TRP B C 1
ATOM 642 O O . TRP B 1 31 ? -1.856 -5.023 -8.312 1 98.81 31 TRP B O 1
ATOM 652 N N . ILE B 1 32 ? -1.932 -6.824 -9.648 1 98.69 32 ILE B N 1
ATOM 653 C CA . ILE B 1 32 ? -1.139 -6.191 -10.703 1 98.69 32 ILE B CA 1
ATOM 654 C C . ILE B 1 32 ? -1.905 -5.008 -11.281 1 98.69 32 ILE B C 1
ATOM 656 O O . ILE B 1 32 ? -1.362 -3.904 -11.398 1 98.69 32 ILE B O 1
ATOM 660 N N . SER B 1 33 ? -3.115 -5.262 -11.609 1 98.56 33 SER B N 1
ATOM 661 C CA . SER B 1 33 ? -3.945 -4.23 -12.219 1 98.56 33 SER B CA 1
ATOM 662 C C . SER B 1 33 ? -4.141 -3.047 -11.281 1 98.56 33 SER B C 1
ATOM 664 O O . SER B 1 33 ? -4.246 -1.903 -11.727 1 98.56 33 SER B O 1
ATOM 666 N N . MET B 1 34 ? -4.25 -3.305 -10.016 1 98 34 MET B N 1
ATOM 667 C CA . MET B 1 34 ? -4.473 -2.293 -8.984 1 98 34 MET B CA 1
ATOM 668 C C . MET B 1 34 ? -3.242 -1.412 -8.812 1 98 34 MET B C 1
ATOM 670 O O . MET B 1 34 ? -3.336 -0.302 -8.281 1 98 34 MET B O 1
ATOM 674 N N . GLY B 1 35 ? -2.145 -1.939 -9.227 1 98.31 35 GLY B N 1
ATOM 675 C CA . GLY B 1 35 ? -0.903 -1.2 -9.055 1 98.31 35 GLY B CA 1
ATOM 676 C C . GLY B 1 35 ? -0.257 -1.426 -7.699 1 98.31 35 GLY B C 1
ATOM 677 O O . GLY B 1 35 ? 0.343 -0.51 -7.133 1 98.31 35 GLY B O 1
ATOM 678 N N . CYS B 1 36 ? -0.336 -2.639 -7.234 1 98.88 36 CYS B N 1
ATOM 679 C CA . CYS B 1 36 ? 0.303 -2.973 -5.965 1 98.88 36 CYS B CA 1
ATOM 680 C C . CYS B 1 36 ? 1.82 -2.982 -6.105 1 98.88 36 CYS B C 1
ATOM 682 O O . CYS B 1 36 ? 2.346 -3.16 -7.207 1 98.88 36 CYS B O 1
ATOM 684 N N . ILE B 1 37 ? 2.432 -2.789 -4.938 1 98.81 37 ILE B N 1
ATOM 685 C CA . ILE B 1 37 ? 3.891 -2.766 -4.898 1 98.81 37 ILE B CA 1
ATOM 686 C C . ILE B 1 37 ? 4.391 -3.686 -3.787 1 98.81 37 ILE B C 1
ATOM 688 O O . ILE B 1 37 ? 3.613 -4.117 -2.934 1 98.81 37 ILE B O 1
ATOM 6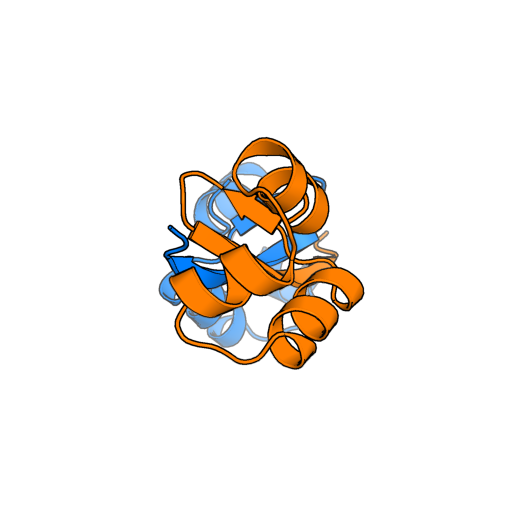92 N N . VAL B 1 38 ? 5.664 -4.016 -3.893 1 98.75 38 VAL B N 1
ATOM 693 C CA . VAL B 1 38 ? 6.32 -4.812 -2.861 1 98.75 38 VAL B CA 1
ATOM 694 C C . VAL B 1 38 ? 7.508 -4.043 -2.289 1 98.75 38 VAL B C 1
ATOM 696 O O . VAL B 1 38 ? 8.344 -3.531 -3.039 1 98.75 38 VAL B O 1
ATOM 699 N N . LEU B 1 39 ? 7.449 -3.986 -0.972 1 97.31 39 LEU B N 1
ATOM 700 C CA . LEU B 1 39 ? 8.57 -3.408 -0.243 1 97.31 39 LEU B CA 1
ATOM 701 C C . LEU B 1 39 ? 8.977 -4.297 0.928 1 97.31 39 LEU B C 1
ATOM 703 O O . LEU B 1 39 ? 8.156 -4.578 1.808 1 97.31 39 LEU B O 1
ATOM 707 N N . ASN B 1 40 ? 10.266 -4.773 0.877 1 95.31 40 ASN B N 1
ATOM 708 C CA . ASN B 1 40 ? 10.82 -5.574 1.964 1 95.31 40 ASN B CA 1
ATOM 709 C C . ASN B 1 40 ? 9.938 -6.773 2.289 1 95.31 40 ASN B C 1
ATOM 711 O O . ASN B 1 40 ? 9.602 -7.008 3.453 1 95.31 40 ASN B O 1
ATOM 715 N N . GLY B 1 41 ? 9.43 -7.453 1.247 1 96.44 41 GLY B N 1
ATOM 716 C CA . GLY B 1 41 ? 8.703 -8.703 1.393 1 96.44 41 GLY B CA 1
ATOM 717 C C . GLY B 1 41 ? 7.238 -8.516 1.724 1 96.44 41 GLY B C 1
ATOM 718 O O . GLY B 1 41 ? 6.543 -9.477 2.066 1 96.44 41 GLY B O 1
ATOM 719 N N . LYS B 1 42 ? 6.855 -7.262 1.734 1 98.31 42 LYS B N 1
ATOM 720 C CA . LYS B 1 42 ? 5.461 -6.969 2.047 1 98.31 42 LYS B CA 1
ATOM 721 C C . LYS B 1 42 ? 4.77 -6.266 0.881 1 98.31 42 LYS B C 1
ATOM 723 O O . LYS B 1 42 ? 5.344 -5.363 0.266 1 98.31 42 LYS B O 1
ATOM 728 N N . MET B 1 43 ? 3.592 -6.746 0.548 1 98.88 43 MET B N 1
ATOM 729 C CA . MET B 1 43 ? 2.811 -6.129 -0.521 1 98.88 43 MET B CA 1
ATOM 730 C C . MET B 1 43 ? 1.944 -4.996 0.022 1 98.88 43 MET B C 1
ATOM 732 O O . MET B 1 43 ? 1.328 -5.137 1.08 1 98.88 43 MET B O 1
ATOM 736 N N . TYR B 1 44 ? 1.865 -3.936 -0.67 1 98.88 44 TYR B N 1
ATOM 737 C CA . TYR B 1 44 ? 1.043 -2.77 -0.375 1 98.88 44 TYR B CA 1
ATOM 738 C C . TYR B 1 44 ? 0.108 -2.453 -1.536 1 98.88 44 TYR B C 1
ATOM 740 O O . TYR B 1 44 ? 0.491 -2.578 -2.701 1 98.88 44 TYR B O 1
ATOM 748 N N . SER B 1 45 ? -1.03 -1.978 -1.289 1 98.81 45 SER B N 1
ATOM 749 C CA . SER B 1 45 ? -1.989 -1.533 -2.295 1 98.81 45 SER B CA 1
ATOM 750 C C . SER B 1 45 ? -2.088 -0.012 -2.33 1 98.81 45 SER B C 1
ATOM 752 O O . SER B 1 45 ? -2.033 0.644 -1.288 1 98.81 45 SER B O 1
ATOM 754 N N . PRO B 1 46 ? -2.197 0.474 -3.525 1 98.62 46 PRO B N 1
ATOM 755 C CA . PRO B 1 46 ? -2.342 1.93 -3.609 1 98.62 46 PRO B CA 1
ATOM 756 C C . PRO B 1 46 ? -3.68 2.424 -3.064 1 98.62 46 PRO B C 1
ATOM 758 O O . PRO B 1 46 ? -4.699 1.745 -3.213 1 98.62 46 PRO B O 1
ATOM 761 N N . ARG B 1 47 ? -3.613 3.648 -2.42 1 97.94 47 ARG B N 1
ATOM 762 C CA . ARG B 1 47 ? -4.844 4.238 -1.9 1 97.94 47 ARG B CA 1
ATOM 763 C C . ARG B 1 47 ? -5.133 5.574 -2.57 1 97.94 47 ARG B C 1
ATOM 765 O O . ARG B 1 47 ? -6.105 5.703 -3.318 1 97.94 47 ARG B O 1
ATOM 772 N N . ARG B 1 48 ? -4.238 6.527 -2.365 1 97.88 48 ARG B N 1
ATOM 773 C CA . ARG B 1 48 ? -4.477 7.871 -2.883 1 97.88 48 ARG B CA 1
ATOM 774 C C . ARG B 1 48 ? -3.166 8.641 -3.02 1 97.88 48 ARG B C 1
ATOM 776 O O . ARG B 1 48 ? -2.168 8.305 -2.381 1 97.88 48 ARG B O 1
ATOM 783 N N . ASP B 1 49 ? -3.283 9.719 -3.836 1 98.31 49 ASP B N 1
ATOM 784 C CA . ASP B 1 49 ? -2.207 10.703 -3.824 1 98.31 49 ASP B CA 1
ATOM 785 C C . ASP B 1 49 ? -2.258 11.555 -2.561 1 98.31 49 ASP B C 1
ATOM 787 O O . ASP B 1 49 ? -3.34 11.867 -2.057 1 98.31 49 ASP B O 1
ATOM 791 N N . VAL B 1 50 ? -1.111 11.898 -2.119 1 98.12 50 VAL B N 1
ATOM 792 C CA . VAL B 1 50 ? -1.074 12.742 -0.925 1 98.12 50 VAL B CA 1
ATOM 793 C C . VAL B 1 50 ? -0.414 14.078 -1.251 1 98.12 50 VAL B C 1
ATOM 795 O O . VAL B 1 50 ? 0.41 14.164 -2.166 1 98.12 50 VAL B O 1
ATOM 798 N N . PRO B 1 51 ? -0.799 15.117 -0.524 1 96.19 51 PRO B N 1
ATOM 799 C CA . PRO B 1 51 ? -0.253 16.453 -0.795 1 96.19 51 PRO B CA 1
ATOM 800 C C . PRO B 1 51 ? 1.189 16.609 -0.321 1 96.19 51 PRO B C 1
ATOM 802 O O . PRO B 1 51 ? 1.636 15.867 0.562 1 96.19 51 PRO B O 1
#

Nearest PDB structures (foldseek):
  2kpj-assembly1_A  TM=6.906E-01  e=3.051E-01  Agathobacter rectalis ATCC 33656
  7t8i-assembly1_B  TM=8.738E-01  e=2.984E+00  Bacillus subtilis
  6bzo-assembly1_F  TM=6.800E-01  e=6.533E+00  Mycobacterium tuberculosis
  7w5x-assembly1_F  TM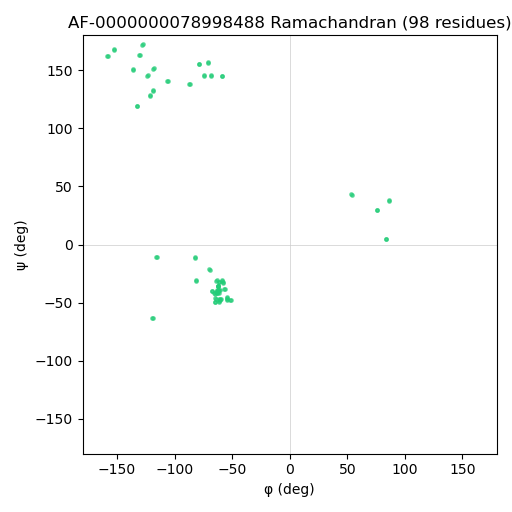=5.658E-01  e=8.687E+00  Escherichia coli K-12
  2kpj-assembly1_A  TM=6.906E-01  e=3.051E-01  Agathobacter rectalis ATCC 33656

Secondary structure (DSSP, 8-state):
-BHHHHHHHH-S-HHHHHHHHTS-HHHHHHHHHHT-EEETTEEEEEEEE--/-BHHHHHHHH-S-HHHHHHHHTS-HHHHHHHHHHT-EEETTEEEEEEEE--

Foldseek 3Di:
DWVVVVCVVPHPDLQRVCVVVVHGSVVSVVSNVQRWDDDPNDIDGDDDDDD/DWVVVVCVVPHPDLQRVCVVVVHGSVVSVVSNVQRWDDDPNDIDGDDDDDD

pLDDT: mean 98.35, std 0.71, range [95.31, 98.88]

Radius of gyration: 15.3 Å; Cα contacts (8 Å, |Δi|>4): 158; chains: 2; bounding box: 23×42×26 Å

Sequence (102 aa):
MPIKEYIEKNFPSQADFALACGVLPQQVTKWISMGCIVLNGKMYSPRRDVPMPIKEYIEKNFPSQADFALACGVLPQQVTKWISMGCIVLNGKMYSPRRDVP

Organism: Cronobacter sakazakii (strain ATCC BAA-894) (NCBI:txid290339)

=== Feature glossary ===
Legend for the data blocks above and below:

— What the protein is —

The amino-acid sequence is the protein's primary structure: the linear order of residues from the N-terminus to the C-terminus, written in one-letter code. Everything else here — the 3D coordinates, the secondary structure, the domain annotations — is ultimately a consequence of this string.

Database cross-references. InterPro integrates a dozen domain/family signature databases into unified entries with residue-range hits. GO terms attach function/process/location labels with evidence codes. CATH codes position the fold in a four-level structural taxonomy. Organism is the NCBI-taxonomy species name.

— Where its atoms are —

The mmCIF block holds the 3D Cartesian coordinates of each backbone atom (N, Cα, C, O) in ångströms. mmCIF is the PDB's canonical archive format — a tagged-loop text representation of the atomic model.

The six renders are orthographic views along the three Cartesian axes in both directions. Representation (cartoon, sticks, or surface) and color scheme (sequence-rainbow or by-chain) vary across proteins so the training set covers all the common visualization conventions.

— Local backbone conformation —

Secondary structure is the local, repeating backbone conformation. DSSP classifies it into eight states by reading the hydrogen-bond network: three helix types (H, G, I), two β types (E, B), two non-regular types (T, S), and unstructured coil (-).

SS3 is a coarse helix/strand/coil call (letters a/b/c) made by the P-SEA algorithm from inter-Cα distances and dihedrals. It is less detailed than DSSP but needs only Cα positions.

Backbone dihedral angles. Every residue except chain termini has a φ (preceding-C → N → Cα → C) and a ψ (N → Cα → C → next-N). They are reported in degrees following the IUPAC sign convention. Secondary structure is essentially a statement about which (φ, ψ) basin each residue occupies.

— Global shape and packing —

The geometric summary reports three shape descriptors. Rg (radius of gyration) measures how spread out the Cα atoms are about their centre of mass; compact globular proteins have small Rg, elongated or unfolded ones large. Cα contacts (<8 Å, |i−j|>4) count long-range residue pairs in spatial proximity — high for tightly packed folds, near zero for rods or random coil. The bounding-box extents give the protein's footprint along x, y, z in Å.

Solvent accessibility: the surface area of each residue that a 1.4 Å water probe can touch, in Å². When only backbone atoms are present the absolute values are lower than full-atom SASA (side chains contribute most of the area) and are flagged as backbone-only.

Plot images: a contact map (which residues are close in 3D, as an N×N binary image), a Ramachandran scatter (backbone torsion angles, revealing secondary-structure composition at a glance), and — for AlphaFold structures — a PAE heatmap (pairwise prediction confidence).

— Structural neighborhood —

Foldseek's 3Di representation compresses backbone geometry into a per-residue letter drawn from a learned twenty-state alphabet. It captures the tertiary interaction pattern around each residue — which residues are packed against it in space, regardless of where they are in sequence.

Structural nearest neighbors (via Foldseek easy-search vs the PDB). Reported per hit: target PDB id, E-value, and alignment TM-score. A TM-score above ~0.5 is the conventional threshold for 'same fold'.

— Confidence and disorder —

pLDDT (predicted Local Distance Difference Test) is AlphaFold's per-residue confidence score, ranging from 0 to 100. Values above 90 indicate high confidence (typically well-packed cores); 70–90 is confident; 50–70 low confidence; below 50 usually means the region is disordered or the prediction is unreliable there. AlphaFold stores pLDDT in the mmCIF B-factor column.

For experimental (PDB) structures, the B-factor (temperature factor) quantifies the positional spread of each atom in the crystal — a combination of thermal vibration and static disorder — in units of Å². High B-factors mark flexible loops or poorly resolved regions; low B-factors mark the rigid, well-ordered core.

Predicted Aligned Error (PAE) is an AlphaFold confidence matrix: entry (i, j) is the expected error in the position of residue j, in ångströms, when the prediction is superimposed on the true structure at residue i. Low PAE within a block of residues means that block is internally rigid and well-predicted; high PAE between two blocks means their relative placement is uncertain even if each block individually is confident.